Protein AF-A0A7S2QY43-F1 (afdb_monomer)

Organism: NCBI:txid1486918

Secondary structure (DSSP, 8-state):
---GGGS--GGGSS-HHHHHHHHHHHHHHT-TTHHHHHHHHHHHHHHHHGGG-TTHHHHTTS-SS-TT-GGGS-HHHHGGGTTSHHHHHHHHHHHHHHHHIIIIIHHHHHHTT----S--

Nearest PDB structures (foldseek):
  5kes-assembly1_A  TM=1.651E-01  e=9.524E+00  Saccharomyces cerevisiae S288C

Structure (mmCIF, N/CA/C/O backbone):
data_AF-A0A7S2QY43-F1
#
_entry.id   AF-A0A7S2QY43-F1
#
loop_
_atom_site.group_PDB
_atom_site.id
_atom_site.type_symbol
_atom_site.label_atom_id
_atom_site.label_alt_id
_atom_site.label_comp_id
_atom_site.label_asym_id
_atom_site.label_entity_id
_atom_site.label_seq_id
_atom_site.pdbx_PDB_ins_code
_atom_site.Cartn_x
_atom_site.Cartn_y
_atom_site.Cartn_z
_atom_site.occupancy
_atom_site.B_iso_or_equiv
_atom_site.auth_seq_id
_atom_site.auth_comp_id
_atom_site.auth_asym_id
_atom_site.auth_atom_id
_atom_site.pdbx_PDB_model_num
ATOM 1 N N . ARG A 1 1 ? 21.187 -11.373 9.012 1.00 87.06 1 ARG A N 1
ATOM 2 C CA . ARG A 1 1 ? 21.181 -9.912 8.740 1.00 87.06 1 ARG A CA 1
ATOM 3 C C . ARG A 1 1 ? 20.516 -9.696 7.389 1.00 87.06 1 ARG A C 1
ATOM 5 O O . ARG A 1 1 ? 20.879 -10.415 6.469 1.00 87.06 1 ARG A O 1
ATOM 12 N N . ILE A 1 2 ? 19.558 -8.774 7.280 1.00 90.25 2 ILE A N 1
ATOM 13 C CA . ILE A 1 2 ? 18.859 -8.470 6.019 1.00 90.25 2 ILE A CA 1
ATOM 14 C C . ILE A 1 2 ? 19.617 -7.337 5.297 1.00 90.25 2 ILE A C 1
ATOM 16 O O . ILE A 1 2 ? 19.885 -6.316 5.935 1.00 90.25 2 ILE A O 1
ATOM 20 N N . PRO A 1 3 ? 20.029 -7.499 4.024 1.00 91.81 3 PRO A N 1
ATOM 21 C CA . PRO A 1 3 ? 20.608 -6.413 3.230 1.00 91.81 3 PRO A CA 1
ATOM 22 C C . PRO A 1 3 ? 19.568 -5.335 2.905 1.00 91.81 3 PRO A C 1
ATOM 24 O O . PRO A 1 3 ? 18.434 -5.667 2.580 1.00 91.81 3 PRO A O 1
ATOM 27 N N . VAL A 1 4 ? 19.960 -4.056 2.902 1.00 90.38 4 VAL A N 1
ATOM 28 C CA . VAL A 1 4 ? 19.050 -2.938 2.564 1.00 90.38 4 VAL A CA 1
ATOM 29 C C . VAL A 1 4 ? 18.481 -3.073 1.147 1.00 90.38 4 VAL A C 1
ATOM 31 O O . VAL A 1 4 ? 17.325 -2.748 0.913 1.00 90.38 4 VAL A O 1
ATOM 34 N N . SER A 1 5 ? 19.256 -3.635 0.215 1.00 89.06 5 SER A N 1
ATOM 35 C CA . SER A 1 5 ? 18.809 -3.927 -1.155 1.00 89.06 5 SER A CA 1
ATOM 36 C C . SER A 1 5 ? 17.688 -4.970 -1.245 1.00 89.06 5 SER A C 1
ATOM 38 O O . SER A 1 5 ? 17.083 -5.116 -2.305 1.00 89.06 5 SER A O 1
ATOM 40 N N . MET A 1 6 ? 17.427 -5.698 -0.156 1.00 90.62 6 MET A N 1
ATOM 41 C CA . MET A 1 6 ? 16.348 -6.679 -0.037 1.00 90.62 6 MET A CA 1
ATOM 42 C C . MET A 1 6 ? 15.133 -6.124 0.718 1.00 90.62 6 MET A C 1
ATOM 44 O O . MET A 1 6 ? 14.159 -6.849 0.896 1.00 90.62 6 MET A O 1
ATOM 48 N N . CYS A 1 7 ? 15.165 -4.868 1.175 1.00 94.75 7 CYS A N 1
ATOM 49 C CA . CYS A 1 7 ? 13.984 -4.212 1.730 1.00 94.75 7 CYS A CA 1
ATOM 50 C C . CYS A 1 7 ? 13.013 -3.857 0.599 1.00 94.75 7 CYS A C 1
ATOM 52 O O . CYS A 1 7 ? 13.450 -3.509 -0.496 1.00 94.75 7 CYS A O 1
ATOM 54 N N . LEU A 1 8 ? 11.710 -3.948 0.861 1.00 95.50 8 LEU A N 1
ATOM 55 C CA . LEU A 1 8 ? 10.683 -3.438 -0.041 1.00 95.50 8 LEU A CA 1
ATOM 56 C C . LEU A 1 8 ? 10.512 -1.937 0.202 1.00 95.50 8 LEU A C 1
ATOM 58 O O . LEU A 1 8 ? 10.163 -1.512 1.300 1.00 95.50 8 LEU A O 1
ATOM 62 N N . THR A 1 9 ? 10.782 -1.147 -0.827 1.00 95.88 9 THR A N 1
ATOM 63 C CA . THR A 1 9 ? 10.636 0.311 -0.866 1.00 95.88 9 THR A CA 1
ATOM 64 C C . THR A 1 9 ? 10.137 0.710 -2.250 1.00 95.88 9 THR A C 1
ATOM 66 O O . THR A 1 9 ? 10.260 -0.069 -3.197 1.00 95.88 9 THR A O 1
ATOM 69 N N . LEU A 1 10 ? 9.654 1.943 -2.413 1.00 95.75 10 LEU A N 1
ATOM 70 C CA . LEU A 1 10 ? 9.269 2.453 -3.733 1.00 95.75 10 LEU A CA 1
ATOM 71 C C . LEU A 1 10 ? 10.423 2.362 -4.747 1.00 95.7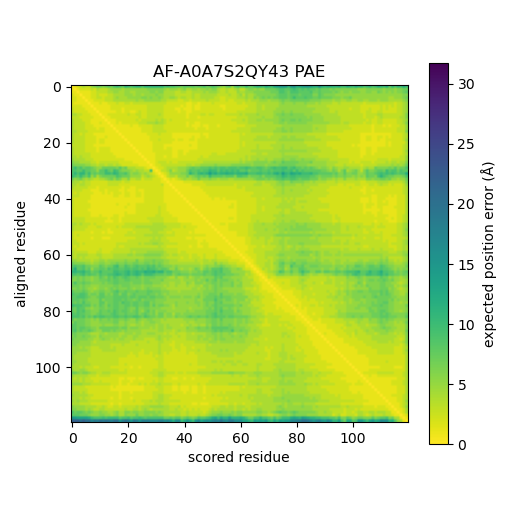5 10 LEU A C 1
ATOM 73 O O . LEU A 1 10 ? 10.246 1.856 -5.850 1.00 95.75 10 LEU A O 1
ATOM 77 N N . SER A 1 11 ? 11.638 2.726 -4.327 1.00 94.38 11 SER A N 1
ATOM 78 C CA . SER A 1 11 ? 12.854 2.667 -5.153 1.00 94.38 11 SER A CA 1
ATOM 79 C C . SER A 1 11 ? 13.325 1.257 -5.523 1.00 94.38 11 SER A C 1
ATOM 81 O O . SER A 1 11 ? 14.193 1.107 -6.381 1.00 94.38 11 SER A O 1
ATOM 83 N N . THR A 1 12 ? 12.810 0.220 -4.864 1.00 94.88 12 THR A N 1
ATOM 84 C CA . THR A 1 12 ? 13.214 -1.170 -5.105 1.00 94.88 12 THR A CA 1
ATOM 85 C C . THR A 1 12 ? 12.103 -2.016 -5.716 1.00 94.88 12 THR A C 1
ATOM 87 O O . THR A 1 12 ? 12.350 -3.200 -5.969 1.00 94.88 12 THR A O 1
ATOM 90 N N . CYS A 1 13 ? 10.929 -1.432 -5.976 1.00 95.94 13 CYS A N 1
ATOM 91 C CA . CYS A 1 13 ? 9.795 -2.140 -6.553 1.00 95.94 13 CYS A CA 1
ATOM 92 C C . CYS A 1 13 ? 9.998 -2.475 -8.047 1.00 95.94 13 CYS A C 1
ATOM 94 O O . CYS A 1 13 ? 10.858 -1.908 -8.724 1.00 95.94 13 CYS A O 1
ATOM 96 N N . GLY A 1 14 ? 9.223 -3.427 -8.563 1.00 96.38 14 GLY A N 1
ATOM 97 C CA . GLY A 1 14 ? 9.372 -3.990 -9.905 1.00 96.38 14 GLY A CA 1
ATOM 98 C C . GLY A 1 14 ? 8.856 -3.126 -11.059 1.00 96.38 14 GLY A C 1
ATOM 99 O O . GLY A 1 14 ? 9.038 -3.526 -12.206 1.00 96.38 14 GLY A O 1
ATOM 100 N N . MET A 1 15 ? 8.250 -1.964 -10.785 1.00 97.62 15 MET A N 1
ATOM 101 C CA . MET A 1 15 ? 7.782 -1.003 -11.798 1.00 97.62 15 MET A CA 1
ATOM 102 C C . MET A 1 15 ? 8.399 0.385 -11.541 1.00 97.62 15 MET A C 1
ATOM 104 O O . MET A 1 15 ? 7.798 1.207 -10.846 1.00 97.62 15 MET A O 1
ATOM 108 N N . PRO A 1 16 ? 9.628 0.646 -12.035 1.00 96.38 16 PRO A N 1
ATOM 109 C CA . PRO A 1 16 ? 10.342 1.900 -11.779 1.00 96.38 16 PRO A CA 1
ATOM 110 C C . PRO A 1 16 ? 9.635 3.149 -12.322 1.00 96.38 16 PRO A C 1
ATOM 112 O O . PRO A 1 16 ? 9.745 4.216 -11.730 1.00 96.38 16 PRO A O 1
ATOM 115 N N . ASP A 1 17 ? 8.899 3.008 -13.422 1.00 97.62 17 ASP A N 1
ATOM 116 C CA . ASP A 1 17 ? 8.054 4.040 -14.029 1.00 97.62 17 ASP A CA 1
ATOM 117 C C . ASP A 1 17 ? 6.899 4.453 -13.104 1.00 97.62 17 ASP A C 1
ATOM 119 O O . ASP A 1 17 ? 6.700 5.639 -12.837 1.00 97.62 17 ASP A O 1
ATOM 123 N N . VAL A 1 18 ? 6.202 3.471 -12.524 1.00 97.62 18 VAL A N 1
ATOM 124 C CA . VAL A 1 18 ? 5.180 3.714 -11.494 1.00 97.62 18 VAL A CA 1
ATOM 125 C C . VAL A 1 18 ? 5.809 4.349 -10.256 1.00 97.62 18 VAL A C 1
ATOM 127 O O . VAL A 1 18 ? 5.260 5.302 -9.706 1.00 97.62 18 VAL A O 1
ATOM 130 N N . ALA A 1 19 ? 6.973 3.856 -9.825 1.00 97.25 19 ALA A N 1
ATOM 131 C CA . ALA A 1 19 ? 7.690 4.388 -8.670 1.00 97.25 19 ALA A CA 1
ATOM 132 C C . ALA A 1 19 ? 8.057 5.869 -8.837 1.00 97.25 19 ALA A C 1
ATOM 134 O O . ALA A 1 19 ? 7.831 6.667 -7.927 1.00 97.25 19 ALA A O 1
ATOM 135 N N . GLU A 1 20 ? 8.583 6.249 -10.000 1.00 97.38 20 GLU A N 1
ATOM 136 C CA 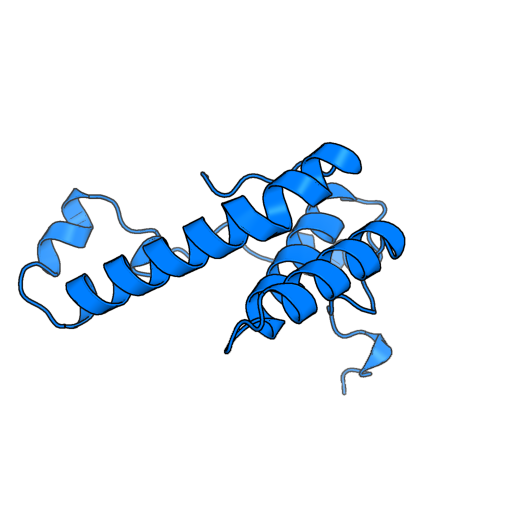. GLU A 1 20 ? 8.931 7.634 -10.313 1.00 97.38 20 GLU A CA 1
ATOM 137 C C . GLU A 1 20 ? 7.688 8.536 -10.343 1.00 97.38 20 GLU A C 1
ATOM 139 O O . GLU A 1 20 ? 7.694 9.613 -9.742 1.00 97.38 20 GLU A O 1
ATOM 144 N N . ALA A 1 21 ? 6.596 8.076 -10.962 1.00 97.25 21 ALA A N 1
ATOM 145 C CA . ALA A 1 21 ? 5.344 8.826 -11.037 1.00 97.25 21 ALA A CA 1
ATOM 146 C C . ALA A 1 21 ? 4.701 9.053 -9.656 1.00 97.25 21 ALA A C 1
ATOM 148 O O . ALA A 1 21 ? 4.271 10.170 -9.354 1.00 97.25 21 ALA A O 1
ATOM 149 N N . ILE A 1 22 ? 4.675 8.025 -8.796 1.00 97.00 22 ILE A N 1
ATOM 150 C CA . ILE A 1 22 ? 4.205 8.151 -7.408 1.00 97.00 22 ILE A CA 1
ATOM 151 C C . ILE A 1 22 ? 5.086 9.138 -6.639 1.00 97.00 22 ILE A C 1
ATOM 153 O O . ILE A 1 22 ? 4.561 10.064 -6.022 1.00 97.00 22 ILE A O 1
ATOM 157 N N . HIS A 1 23 ? 6.413 8.987 -6.706 1.00 96.31 23 HIS A N 1
ATOM 158 C CA . HIS A 1 23 ? 7.340 9.869 -5.996 1.00 96.31 23 HIS A CA 1
ATOM 159 C C . HIS A 1 23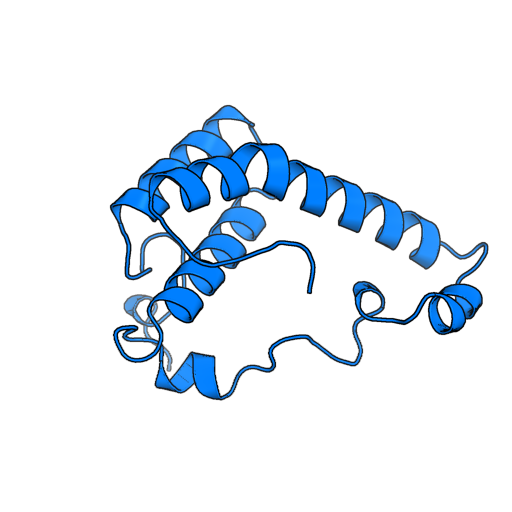 ? 7.149 11.338 -6.402 1.00 96.31 23 HIS A C 1
ATOM 161 O O . HIS A 1 23 ? 7.048 12.216 -5.543 1.00 96.31 23 HIS A O 1
ATOM 167 N N . ALA A 1 24 ? 7.022 11.611 -7.704 1.00 95.69 24 ALA A N 1
ATOM 168 C CA . ALA A 1 24 ? 6.787 12.959 -8.216 1.00 95.69 24 ALA A CA 1
ATOM 169 C C . ALA A 1 24 ? 5.503 13.584 -7.640 1.00 95.69 24 ALA A C 1
ATOM 171 O O . ALA A 1 24 ? 5.530 14.719 -7.160 1.00 95.69 24 ALA A O 1
ATOM 172 N N . LYS A 1 25 ? 4.400 12.827 -7.617 1.00 95.06 25 LYS A N 1
ATOM 173 C CA . LYS A 1 25 ? 3.114 13.269 -7.054 1.00 95.06 25 LYS A CA 1
ATOM 174 C C . LYS A 1 25 ? 3.182 13.480 -5.536 1.00 95.06 25 LYS A C 1
ATOM 176 O O . LYS A 1 25 ? 2.642 14.464 -5.034 1.00 95.06 25 LYS A O 1
ATOM 181 N N . VAL A 1 26 ? 3.871 12.608 -4.797 1.00 93.88 26 VAL A N 1
ATOM 182 C CA . VAL A 1 26 ? 4.075 12.760 -3.343 1.00 93.88 26 VAL A CA 1
ATOM 183 C C . VAL A 1 26 ? 4.845 14.045 -3.026 1.00 93.88 26 VAL A C 1
ATOM 185 O O . VAL A 1 26 ? 4.447 14.803 -2.135 1.00 93.88 26 VAL A O 1
ATOM 188 N N . VAL A 1 27 ? 5.915 14.326 -3.777 1.00 92.88 27 VAL A N 1
ATOM 189 C CA . VAL A 1 27 ? 6.711 15.556 -3.636 1.00 92.88 27 VAL A CA 1
ATOM 190 C C . VAL A 1 27 ? 5.880 16.798 -3.973 1.00 92.88 27 VAL A C 1
ATOM 192 O O . VAL A 1 27 ? 5.937 17.787 -3.238 1.00 92.88 27 VAL A O 1
ATOM 195 N N . GLU A 1 28 ? 5.077 16.750 -5.039 1.00 93.50 28 GLU A N 1
ATOM 196 C CA . GLU A 1 28 ? 4.181 17.841 -5.447 1.00 93.50 28 GLU A CA 1
ATOM 197 C C . GLU A 1 28 ? 3.150 18.181 -4.357 1.00 93.50 28 GLU A C 1
ATOM 199 O O . GLU A 1 28 ? 2.957 19.353 -4.024 1.00 93.50 28 GLU A O 1
ATOM 204 N N . GLN A 1 29 ? 2.536 17.159 -3.754 1.00 89.75 29 GLN A N 1
ATOM 205 C CA . GLN A 1 29 ? 1.492 17.307 -2.734 1.00 89.75 29 GLN A CA 1
ATOM 206 C C . GLN A 1 29 ? 2.031 17.658 -1.336 1.00 89.75 29 GLN A C 1
ATOM 208 O O . GLN A 1 29 ? 1.248 18.006 -0.451 1.00 89.75 29 GLN A O 1
ATOM 213 N N . LYS A 1 30 ? 3.357 17.610 -1.122 1.00 87.81 30 LYS A N 1
ATOM 214 C CA . LYS A 1 30 ? 4.032 17.950 0.149 1.00 87.81 30 LYS A CA 1
ATOM 215 C C . LYS A 1 30 ? 3.452 17.217 1.366 1.00 87.81 30 LYS A C 1
ATOM 217 O O . LYS A 1 30 ? 3.275 17.805 2.435 1.00 87.81 30 LYS A O 1
ATOM 222 N N . LEU A 1 31 ? 3.151 15.931 1.204 1.00 81.38 31 LEU A N 1
ATOM 223 C CA . LEU A 1 31 ? 2.583 15.117 2.275 1.00 81.38 31 LEU A CA 1
ATOM 224 C C . LEU A 1 31 ? 3.578 14.939 3.429 1.00 81.38 31 LEU A C 1
ATOM 226 O O . LEU A 1 31 ? 4.713 14.513 3.221 1.00 81.38 31 LEU A O 1
ATOM 230 N N . LEU A 1 32 ? 3.131 15.199 4.663 1.00 75.50 32 LEU A N 1
ATOM 231 C CA . LEU A 1 32 ? 3.943 15.012 5.875 1.00 75.50 32 LEU A CA 1
ATOM 232 C C . LEU A 1 32 ? 4.368 13.547 6.073 1.00 75.50 32 LEU A C 1
ATOM 234 O O . LEU A 1 32 ? 5.461 13.285 6.569 1.00 75.50 32 LEU A O 1
ATOM 238 N N . ALA A 1 33 ? 3.520 12.602 5.658 1.00 82.12 33 ALA A N 1
ATOM 239 C CA . ALA A 1 33 ? 3.746 11.163 5.762 1.00 82.12 33 ALA A CA 1
ATOM 240 C C . ALA A 1 33 ? 3.861 10.479 4.387 1.00 82.12 33 ALA A C 1
ATOM 242 O O . ALA A 1 33 ? 3.565 9.294 4.260 1.00 82.12 33 ALA A O 1
ATOM 243 N N . GLY A 1 34 ? 4.335 11.201 3.362 1.00 86.62 34 GLY A N 1
ATOM 244 C CA . GLY A 1 34 ? 4.404 10.695 1.985 1.00 86.62 34 GLY A CA 1
ATOM 245 C C . GLY A 1 34 ? 5.115 9.345 1.835 1.00 86.62 34 GLY A C 1
ATOM 246 O O . GLY A 1 34 ? 4.710 8.526 1.020 1.00 86.62 34 GLY A O 1
ATOM 247 N N . TRP A 1 35 ? 6.103 9.059 2.687 1.00 90.38 35 TRP A N 1
ATOM 248 C CA . TRP A 1 35 ? 6.821 7.781 2.710 1.00 90.38 35 TRP A CA 1
ATOM 249 C C . TRP A 1 35 ? 5.917 6.556 2.965 1.00 90.38 35 TRP A C 1
ATOM 251 O O . TRP A 1 35 ? 6.238 5.465 2.496 1.00 90.38 35 TRP A O 1
ATOM 261 N N . LEU A 1 36 ? 4.793 6.707 3.684 1.00 92.06 36 LEU A N 1
ATOM 262 C CA . LEU A 1 36 ? 3.812 5.630 3.870 1.00 92.06 36 LEU A CA 1
ATOM 263 C C . LEU A 1 36 ? 3.041 5.362 2.579 1.00 92.06 36 LEU A C 1
ATOM 265 O O . LEU A 1 36 ? 2.903 4.203 2.192 1.00 92.06 36 LEU A O 1
ATOM 269 N N . CYS A 1 37 ? 2.608 6.416 1.884 1.00 93.38 37 CYS A N 1
ATOM 270 C CA . CYS A 1 37 ? 1.978 6.313 0.568 1.00 93.38 37 CYS A CA 1
ATOM 271 C C . CYS A 1 37 ? 2.923 5.642 -0.447 1.00 93.38 37 CYS A C 1
ATOM 273 O O . CYS A 1 37 ? 2.527 4.724 -1.169 1.00 93.38 37 CYS A O 1
ATOM 275 N N . GLU A 1 38 ? 4.205 6.012 -0.435 1.00 95.62 38 GLU A N 1
ATOM 276 C CA . GLU A 1 38 ? 5.245 5.381 -1.254 1.00 95.62 38 GLU A CA 1
ATOM 277 C C . GLU A 1 38 ? 5.430 3.889 -0.925 1.00 95.62 38 GLU A C 1
ATOM 279 O O . GLU A 1 38 ? 5.481 3.047 -1.825 1.00 95.62 38 GLU A O 1
ATOM 284 N N . ALA A 1 39 ? 5.508 3.534 0.361 1.00 95.44 39 ALA A N 1
ATOM 285 C CA . ALA A 1 39 ? 5.665 2.148 0.797 1.00 95.44 39 ALA A CA 1
ATOM 286 C C . ALA A 1 39 ? 4.432 1.287 0.468 1.00 95.44 39 ALA A C 1
ATOM 288 O O . ALA A 1 39 ? 4.577 0.167 -0.028 1.00 95.44 39 ALA A O 1
ATOM 289 N N . ALA A 1 40 ? 3.225 1.815 0.691 1.00 94.31 40 ALA A N 1
ATOM 290 C CA . ALA A 1 40 ? 1.972 1.154 0.335 1.00 94.31 40 ALA A CA 1
ATOM 291 C C . ALA A 1 40 ? 1.868 0.936 -1.183 1.00 94.31 40 ALA A C 1
ATOM 293 O O . ALA A 1 40 ? 1.530 -0.161 -1.633 1.00 94.31 40 ALA A O 1
ATOM 294 N N . SER A 1 41 ? 2.256 1.940 -1.976 1.00 96.50 41 SER A N 1
ATOM 295 C CA . SER A 1 41 ? 2.282 1.845 -3.439 1.00 96.50 41 SER A CA 1
ATOM 296 C C . SER A 1 41 ? 3.241 0.755 -3.922 1.00 96.50 41 SER A C 1
ATOM 298 O O . SER A 1 41 ? 2.876 -0.053 -4.777 1.00 96.50 41 SER A O 1
ATOM 300 N N . ALA A 1 42 ? 4.438 0.671 -3.330 1.00 97.31 42 ALA A N 1
ATOM 301 C CA . ALA A 1 42 ? 5.403 -0.384 -3.632 1.00 97.31 42 ALA A CA 1
ATOM 302 C C . ALA A 1 42 ? 4.827 -1.785 -3.363 1.00 97.31 42 ALA A C 1
ATOM 304 O O . ALA A 1 42 ? 4.996 -2.692 -4.177 1.00 97.31 42 ALA A O 1
ATOM 305 N N . LEU A 1 43 ? 4.107 -1.964 -2.250 1.00 96.00 43 LEU A N 1
ATOM 306 C CA . LEU A 1 43 ? 3.459 -3.235 -1.927 1.00 96.00 43 LEU A CA 1
ATOM 307 C C . LEU A 1 43 ? 2.339 -3.590 -2.918 1.00 96.00 43 LEU A C 1
ATOM 309 O O . LEU A 1 43 ? 2.280 -4.738 -3.360 1.00 96.00 43 LEU A O 1
ATOM 313 N N . CYS A 1 44 ? 1.491 -2.630 -3.304 1.00 95.88 44 CYS A N 1
ATOM 314 C CA . CYS A 1 44 ? 0.468 -2.831 -4.339 1.00 95.88 44 CYS A CA 1
ATOM 315 C C . CYS A 1 44 ? 1.090 -3.269 -5.674 1.00 95.88 44 CYS A C 1
ATOM 317 O O . CYS A 1 44 ? 0.620 -4.233 -6.276 1.00 95.88 44 CYS A O 1
ATOM 319 N N . VAL A 1 45 ? 2.160 -2.599 -6.122 1.00 97.56 45 VAL A N 1
ATOM 320 C CA . VAL A 1 45 ? 2.881 -2.948 -7.360 1.00 97.56 45 VAL A CA 1
ATOM 321 C C . VAL A 1 45 ? 3.372 -4.391 -7.307 1.00 97.56 45 VAL A C 1
ATOM 323 O O . VAL A 1 45 ? 3.138 -5.173 -8.225 1.00 97.56 45 VAL A O 1
ATOM 326 N N . GLU A 1 46 ? 4.018 -4.785 -6.215 1.00 97.31 46 GLU A N 1
ATOM 327 C CA . GLU A 1 46 ? 4.571 -6.132 -6.112 1.00 97.31 46 GLU A CA 1
ATOM 328 C C . GLU A 1 46 ? 3.488 -7.214 -5.973 1.00 97.31 46 GLU A C 1
ATOM 330 O O . GLU A 1 46 ? 3.644 -8.312 -6.515 1.00 97.31 46 GLU A O 1
ATOM 335 N N . ARG A 1 47 ? 2.359 -6.907 -5.315 1.00 95.50 47 ARG A N 1
ATOM 336 C CA . ARG A 1 47 ? 1.167 -7.774 -5.312 1.00 95.50 47 ARG A CA 1
ATOM 337 C C . ARG A 1 47 ? 0.597 -7.935 -6.722 1.00 95.50 47 ARG A C 1
ATOM 339 O O . ARG A 1 47 ? 0.313 -9.061 -7.126 1.00 95.50 47 ARG A O 1
ATOM 346 N N . HIS A 1 48 ? 0.500 -6.846 -7.484 1.00 95.81 48 HIS A N 1
ATOM 347 C CA . HIS A 1 48 ? 0.044 -6.853 -8.875 1.00 95.81 48 HIS A CA 1
ATOM 348 C C . HIS A 1 48 ? 0.941 -7.713 -9.782 1.00 95.81 48 HIS A C 1
ATOM 350 O O . HIS A 1 48 ? 0.434 -8.510 -10.571 1.00 95.81 48 HIS A O 1
ATOM 356 N N . LEU A 1 49 ? 2.267 -7.618 -9.632 1.00 96.94 49 LEU A N 1
ATOM 357 C CA . LEU A 1 49 ? 3.229 -8.431 -10.389 1.00 96.94 49 LEU A CA 1
ATOM 358 C C . LEU A 1 49 ? 3.137 -9.933 -10.064 1.00 96.94 49 LEU A C 1
ATOM 360 O O . LEU A 1 49 ? 3.54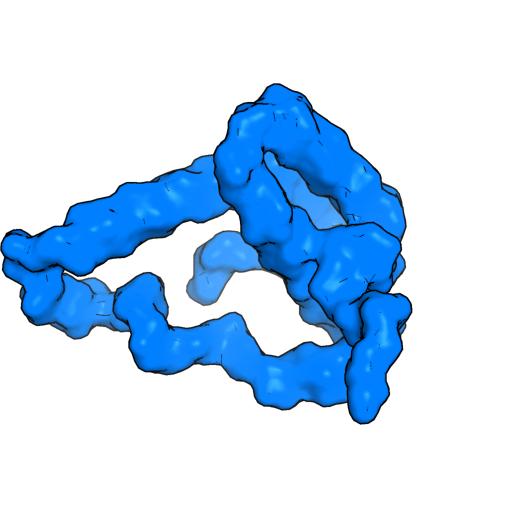7 -10.780 -10.868 1.00 96.94 49 LEU A O 1
ATOM 364 N N . GLY A 1 50 ? 2.633 -10.288 -8.880 1.00 95.56 50 GLY A N 1
ATOM 365 C CA . GLY A 1 50 ? 2.458 -11.668 -8.449 1.00 95.56 50 GLY A CA 1
ATOM 366 C C . GLY A 1 50 ? 3.762 -12.462 -8.545 1.00 95.56 50 GLY A C 1
ATOM 367 O O . GLY A 1 50 ? 4.775 -12.108 -7.950 1.00 95.56 50 GLY A O 1
ATOM 368 N N . ARG A 1 51 ? 3.765 -13.551 -9.320 1.00 97.00 51 ARG A N 1
ATOM 369 C CA . ARG A 1 51 ? 4.942 -14.428 -9.480 1.00 97.00 51 ARG A CA 1
ATOM 370 C C . ARG A 1 51 ? 6.147 -13.763 -10.149 1.00 97.00 51 ARG A C 1
ATOM 372 O O . ARG A 1 51 ? 7.246 -14.294 -10.016 1.00 97.00 51 ARG A O 1
ATOM 379 N N . ALA A 1 52 ? 5.953 -12.657 -10.866 1.00 97.12 52 ALA A N 1
ATOM 380 C CA . ALA A 1 52 ? 7.051 -11.902 -11.467 1.00 97.12 52 ALA A CA 1
ATOM 381 C C . ALA A 1 52 ? 7.805 -11.041 -10.437 1.00 97.12 52 ALA A C 1
ATOM 383 O O . ALA A 1 52 ? 8.941 -10.641 -10.684 1.00 97.12 52 ALA A O 1
ATOM 384 N N . SER A 1 53 ? 7.202 -10.790 -9.270 1.00 97.00 53 SER A N 1
ATOM 385 C CA . SER A 1 53 ? 7.831 -10.059 -8.174 1.00 97.00 53 SER A CA 1
ATOM 386 C C . SER A 1 53 ? 9.037 -10.816 -7.612 1.00 97.00 53 SER A C 1
ATOM 388 O O . SER A 1 53 ? 8.934 -11.980 -7.212 1.00 97.00 53 SER A O 1
ATOM 390 N N . LYS A 1 54 ? 10.169 -10.123 -7.440 1.00 95.50 54 LYS A N 1
ATOM 391 C CA . LYS A 1 54 ? 11.310 -10.659 -6.669 1.00 95.50 54 LYS A CA 1
ATOM 392 C C . LYS A 1 54 ? 10.974 -10.859 -5.183 1.00 95.50 54 LYS A C 1
ATOM 394 O O . LYS A 1 54 ? 11.635 -11.643 -4.505 1.00 95.50 54 LYS A O 1
ATOM 399 N N . TYR A 1 55 ? 9.935 -10.184 -4.687 1.00 96.56 55 TYR A N 1
ATOM 400 C CA . TYR A 1 55 ? 9.415 -10.308 -3.327 1.00 96.56 55 TYR A CA 1
ATOM 401 C C . TYR A 1 55 ? 8.280 -11.335 -3.215 1.00 96.56 55 TYR A C 1
ATOM 403 O O . TYR A 1 55 ? 7.729 -11.494 -2.128 1.00 96.56 55 TYR A O 1
ATOM 411 N N . PHE A 1 56 ? 7.940 -12.076 -4.278 1.00 96.50 56 PHE A N 1
ATOM 412 C CA . PHE A 1 56 ? 6.797 -12.998 -4.296 1.00 96.50 56 PHE A CA 1
ATOM 413 C C . PHE A 1 56 ? 6.754 -13.954 -3.093 1.00 96.50 56 PHE A C 1
ATOM 415 O O . PHE A 1 56 ? 5.703 -14.152 -2.486 1.00 96.50 56 PHE A O 1
ATOM 422 N N . ALA A 1 57 ? 7.899 -14.533 -2.714 1.00 95.44 57 ALA A N 1
ATOM 423 C CA . ALA A 1 57 ? 7.973 -15.453 -1.579 1.00 95.44 57 ALA A CA 1
ATOM 424 C C . ALA A 1 57 ? 7.633 -14.780 -0.238 1.00 95.44 57 ALA A C 1
ATOM 426 O O . ALA A 1 57 ? 7.032 -15.422 0.620 1.00 95.44 57 ALA A O 1
ATOM 427 N N . TYR A 1 58 ? 8.005 -13.508 -0.080 1.00 94.62 58 TYR A N 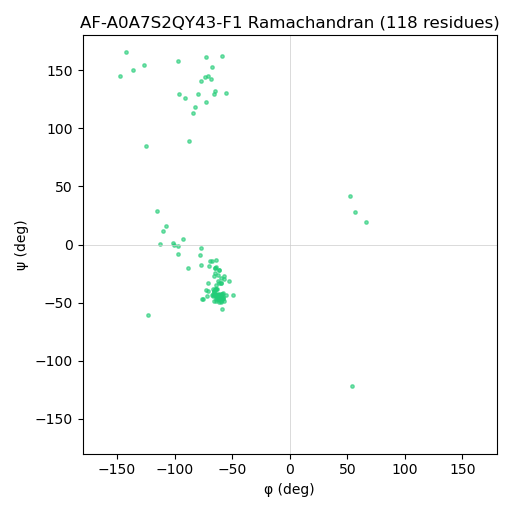1
ATOM 428 C CA . TYR A 1 58 ? 7.682 -12.695 1.089 1.00 94.62 58 TYR A CA 1
ATOM 429 C C . TYR A 1 58 ? 6.214 -12.256 1.068 1.00 94.62 58 TYR A C 1
ATOM 431 O O . TYR A 1 58 ? 5.501 -12.454 2.041 1.00 94.62 58 TYR A O 1
ATOM 439 N N . ILE A 1 59 ? 5.724 -11.751 -0.064 1.00 94.94 59 ILE A N 1
ATOM 440 C CA . ILE A 1 59 ? 4.347 -11.253 -0.188 1.00 94.94 59 ILE A CA 1
ATOM 441 C C . ILE A 1 59 ? 3.320 -12.364 0.014 1.00 94.94 59 ILE A C 1
ATOM 443 O O . ILE A 1 59 ? 2.315 -12.143 0.674 1.00 94.94 59 ILE A O 1
ATOM 447 N N . ARG A 1 60 ? 3.590 -13.578 -0.480 1.00 93.38 60 ARG A N 1
ATOM 448 C CA . ARG A 1 60 ? 2.681 -14.728 -0.336 1.00 93.38 60 ARG A CA 1
ATOM 449 C C . ARG A 1 60 ? 2.420 -15.129 1.122 1.00 93.38 60 ARG A C 1
ATOM 451 O O . ARG A 1 60 ? 1.451 -15.835 1.376 1.00 93.38 60 ARG A O 1
ATOM 458 N N . VAL A 1 61 ? 3.301 -14.769 2.057 1.00 94.31 61 VAL A N 1
ATOM 459 C CA . VAL A 1 61 ? 3.104 -15.072 3.486 1.00 94.31 61 VAL A CA 1
ATOM 460 C C . VAL A 1 61 ? 2.510 -13.902 4.265 1.00 94.31 61 VAL A C 1
ATOM 462 O O . VAL A 1 61 ? 2.179 -14.079 5.434 1.00 94.31 61 VAL A O 1
ATOM 465 N N . LEU A 1 62 ? 2.387 -12.724 3.646 1.00 91.50 62 LEU A N 1
ATOM 466 C CA . LEU A 1 62 ? 1.704 -11.594 4.259 1.00 91.50 62 LEU A CA 1
ATOM 467 C C . LEU A 1 62 ? 0.191 -11.800 4.165 1.00 91.50 62 LEU A C 1
ATOM 469 O O . LEU A 1 62 ? -0.289 -12.253 3.123 1.00 91.50 62 LEU A O 1
ATOM 473 N N . PRO A 1 63 ? -0.566 -11.450 5.213 1.00 88.56 63 PRO A N 1
ATOM 474 C CA . PRO A 1 63 ? -2.012 -11.430 5.115 1.00 88.56 63 PRO A CA 1
ATOM 475 C C . PRO A 1 63 ? -2.460 -10.309 4.167 1.00 88.56 63 PRO A C 1
ATOM 477 O O . PRO A 1 63 ? -1.773 -9.294 4.001 1.00 88.56 63 PRO A O 1
ATOM 480 N N . ASP A 1 64 ? -3.620 -10.478 3.537 1.00 82.50 64 ASP A N 1
ATOM 481 C CA . ASP A 1 64 ? -4.190 -9.437 2.677 1.00 82.50 64 ASP A CA 1
ATOM 482 C C . ASP A 1 64 ? -4.587 -8.201 3.494 1.00 82.50 64 ASP A C 1
ATOM 484 O O . ASP A 1 64 ? -4.301 -7.077 3.074 1.00 82.50 64 ASP A O 1
ATOM 488 N N . CYS A 1 65 ? -5.127 -8.433 4.695 1.00 81.56 65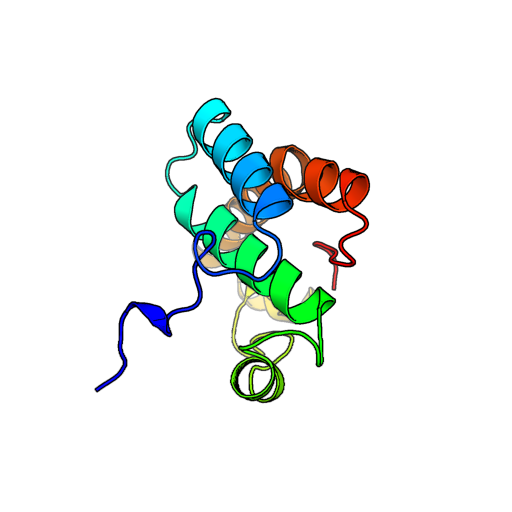 CYS A N 1
ATOM 489 C CA . CYS A 1 65 ? -5.465 -7.443 5.710 1.00 81.56 65 CYS A CA 1
ATOM 490 C C . CYS A 1 65 ? -5.025 -7.913 7.108 1.00 81.56 65 CYS A C 1
ATOM 492 O O . CYS A 1 65 ? -4.991 -9.109 7.398 1.00 81.56 65 CYS A O 1
ATOM 494 N N . GLU A 1 66 ? -4.698 -6.974 7.994 1.00 83.88 66 GLU A N 1
ATOM 495 C CA . GLU A 1 66 ? -4.350 -7.292 9.380 1.00 83.88 66 GLU A CA 1
ATOM 496 C C . GLU A 1 66 ? -5.631 -7.426 10.228 1.00 83.88 66 GLU A C 1
ATOM 498 O O . GLU A 1 66 ? -6.321 -6.426 10.446 1.00 83.88 66 GLU A O 1
ATOM 503 N N . PRO A 1 67 ? -5.972 -8.626 10.739 1.00 72.56 67 PRO A N 1
ATOM 504 C CA . PRO A 1 67 ? -7.296 -8.907 11.310 1.00 72.56 67 PRO A CA 1
ATOM 505 C C . PRO A 1 67 ? -7.570 -8.191 12.638 1.00 72.56 67 PRO A C 1
ATOM 507 O O . PRO A 1 67 ? -8.716 -8.069 13.053 1.00 72.56 67 PRO A O 1
ATOM 510 N N . ASN A 1 68 ? -6.526 -7.721 13.320 1.00 82.00 68 ASN A N 1
ATOM 511 C CA . ASN A 1 68 ? -6.634 -7.084 14.633 1.00 82.00 68 ASN A CA 1
ATOM 512 C C . ASN A 1 68 ? -6.418 -5.566 14.575 1.00 82.00 68 ASN A C 1
ATOM 514 O O . ASN A 1 68 ? -6.154 -4.943 15.603 1.00 82.00 68 ASN A O 1
ATOM 518 N N . VAL A 1 69 ? -6.498 -4.969 13.383 1.00 86.81 69 VAL A N 1
ATOM 519 C CA . VAL A 1 69 ? -6.434 -3.515 13.218 1.00 86.81 69 VAL A CA 1
ATOM 520 C C . VAL A 1 69 ? -7.852 -2.973 13.143 1.00 86.81 69 VAL A C 1
ATOM 522 O O . VAL A 1 69 ? -8.669 -3.441 12.359 1.00 86.81 69 VAL A O 1
ATOM 525 N N . VAL A 1 70 ? -8.130 -1.953 13.952 1.00 87.88 70 VAL A N 1
ATOM 526 C CA . VAL A 1 70 ? -9.466 -1.358 14.098 1.00 87.88 70 VAL A CA 1
ATOM 527 C C . VAL A 1 70 ? -10.037 -0.846 12.768 1.00 87.88 70 VAL A C 1
ATOM 529 O O . VAL A 1 70 ? -11.246 -0.874 12.561 1.00 87.88 70 VAL A O 1
ATOM 532 N N . SER A 1 71 ? -9.188 -0.418 11.830 1.00 84.19 71 SER A N 1
ATOM 533 C CA . SER A 1 71 ? -9.624 -0.018 10.484 1.00 84.19 71 SER A CA 1
ATOM 534 C C . SER A 1 71 ? -10.288 -1.140 9.686 1.00 84.19 71 SER A C 1
ATOM 536 O O . SER A 1 71 ? -11.042 -0.846 8.765 1.00 84.19 71 SER A O 1
ATOM 538 N N . MET A 1 72 ? -10.031 -2.399 10.045 1.00 85.38 72 MET A N 1
ATOM 539 C CA . MET A 1 72 ? -10.590 -3.591 9.404 1.0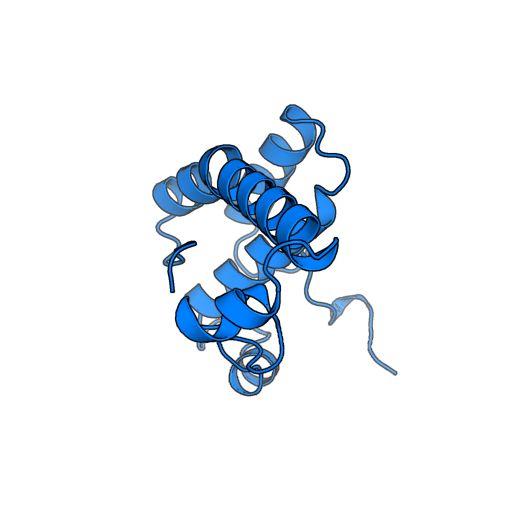0 85.38 72 MET A CA 1
ATOM 540 C C . MET A 1 72 ? -11.819 -4.140 10.139 1.00 85.38 72 MET A C 1
ATOM 542 O O . MET A 1 72 ? -12.397 -5.132 9.705 1.00 85.38 72 MET A O 1
ATOM 546 N N . TRP A 1 73 ? -12.220 -3.520 11.253 1.00 87.31 73 TRP A N 1
ATOM 547 C CA . TRP A 1 73 ? -13.400 -3.924 12.012 1.00 87.31 73 TRP A CA 1
ATOM 548 C C . TRP A 1 73 ? -14.693 -3.590 11.263 1.00 87.31 73 TRP A C 1
ATOM 550 O O . TRP A 1 73 ? -14.826 -2.542 10.614 1.00 87.31 73 TRP A O 1
ATOM 560 N N . SER A 1 74 ? -15.687 -4.461 11.420 1.00 87.19 74 SER A N 1
ATOM 561 C CA . SER A 1 74 ? -17.052 -4.217 10.957 1.00 87.19 74 SER A CA 1
ATOM 562 C C . SER A 1 74 ? -17.649 -2.955 11.594 1.00 87.19 74 SER A C 1
ATOM 564 O O . SER A 1 74 ? -17.171 -2.457 12.617 1.00 87.19 74 SER A O 1
ATOM 566 N N . ASP A 1 75 ? -18.716 -2.421 10.997 1.00 87.88 75 ASP A N 1
ATOM 567 C CA . ASP A 1 75 ? -19.431 -1.272 11.572 1.00 87.88 75 ASP A CA 1
ATOM 568 C C . ASP A 1 75 ? -19.980 -1.582 12.977 1.00 87.88 75 ASP A C 1
ATOM 570 O O . ASP A 1 75 ? -19.993 -0.706 13.841 1.00 87.88 75 ASP A O 1
ATOM 574 N N . GLU A 1 76 ? -20.379 -2.835 13.229 1.00 91.44 76 GLU A N 1
ATOM 575 C CA . GLU A 1 76 ? -20.841 -3.292 14.544 1.00 91.44 76 GLU A CA 1
ATOM 576 C C . GLU A 1 76 ? -19.711 -3.248 15.584 1.00 91.44 76 GLU A C 1
ATOM 578 O O . GLU A 1 76 ? -19.875 -2.658 16.651 1.00 91.44 76 GLU A O 1
ATOM 583 N N . GLU A 1 77 ? -18.539 -3.794 15.253 1.00 90.81 77 GLU A N 1
ATOM 584 C CA . GLU A 1 77 ? -17.360 -3.781 16.129 1.00 90.81 77 GLU A CA 1
ATOM 585 C C . GLU A 1 77 ? -16.840 -2.359 16.376 1.00 90.81 77 GLU A C 1
ATOM 587 O O . GLU A 1 77 ? -16.465 -2.010 17.499 1.00 90.81 77 GLU A O 1
ATOM 592 N N . ARG A 1 78 ? -16.865 -1.489 15.358 1.00 88.69 78 ARG A N 1
ATOM 593 C CA . ARG A 1 78 ? -16.512 -0.069 15.526 1.00 88.69 78 ARG A CA 1
ATOM 594 C C . ARG A 1 78 ? -17.489 0.675 16.441 1.00 88.69 78 ARG A C 1
ATOM 596 O O . ARG A 1 78 ? -17.099 1.671 17.048 1.00 88.69 78 ARG A O 1
ATOM 603 N N . GLY A 1 79 ? -18.700 0.150 16.645 1.00 90.69 79 GLY A N 1
ATOM 604 C CA . GLY A 1 79 ? -19.651 0.633 17.646 1.00 90.69 79 GLY A CA 1
ATOM 605 C C . GLY A 1 79 ? -19.111 0.622 19.084 1.00 90.69 79 GLY A C 1
ATOM 606 O O . GLY A 1 79 ? -19.506 1.467 19.887 1.00 90.69 79 GLY A O 1
ATOM 607 N N . TYR A 1 80 ? -18.155 -0.256 19.415 1.00 92.44 80 TYR A N 1
ATOM 608 C CA . TYR A 1 80 ? -17.509 -0.273 20.737 1.00 92.44 80 TYR A CA 1
ATOM 609 C C . TYR A 1 80 ? -16.610 0.940 21.004 1.00 92.44 80 TYR A C 1
ATOM 611 O O . TYR A 1 80 ? -16.217 1.173 22.147 1.00 92.44 80 TYR A O 1
ATOM 619 N N . LEU A 1 81 ? -16.271 1.706 19.966 1.00 92.94 81 LEU A N 1
ATOM 620 C CA . LEU A 1 81 ? -15.347 2.835 20.044 1.00 92.94 81 LEU A CA 1
ATOM 621 C C . LEU A 1 81 ? -16.058 4.185 20.075 1.00 92.94 81 LEU A C 1
ATOM 623 O O . LEU A 1 81 ? -15.385 5.212 20.139 1.00 92.94 81 LEU A O 1
ATOM 627 N N . VAL A 1 82 ? -17.390 4.198 20.052 1.00 92.94 82 VAL A N 1
ATOM 628 C CA . VAL A 1 82 ? -18.175 5.433 20.040 1.00 92.94 82 VAL A CA 1
ATOM 629 C C . VAL A 1 82 ? -17.805 6.320 21.233 1.00 92.94 82 VAL A C 1
ATOM 631 O O . VAL A 1 82 ? -17.802 5.874 22.382 1.00 92.94 82 VAL A O 1
ATOM 634 N N . ASN A 1 83 ? -17.525 7.594 20.954 1.00 93.19 83 ASN A N 1
ATOM 635 C CA . ASN A 1 83 ? -17.050 8.611 21.900 1.00 93.19 83 ASN A CA 1
ATOM 636 C C . ASN A 1 83 ? -15.648 8.360 22.483 1.00 93.19 83 ASN A C 1
ATOM 638 O O . ASN A 1 83 ? -15.299 8.939 23.515 1.00 93.19 83 ASN A O 1
ATOM 642 N N . THR A 1 84 ? -14.834 7.521 21.847 1.00 94.81 84 THR A N 1
ATOM 643 C CA . THR A 1 84 ? -13.419 7.364 22.208 1.00 94.81 84 THR A CA 1
ATOM 644 C C . THR A 1 84 ? -12.529 8.206 21.296 1.00 94.81 84 THR A C 1
ATOM 646 O O . THR A 1 84 ? -12.884 8.529 20.164 1.00 94.81 84 THR A O 1
ATOM 649 N N . GLU A 1 85 ? -11.319 8.526 21.756 1.00 93.06 85 GLU A N 1
ATOM 650 C CA . GLU A 1 85 ? -10.307 9.176 20.910 1.00 93.06 85 GLU A CA 1
ATOM 651 C C . GLU A 1 85 ? -9.896 8.295 19.718 1.00 93.06 85 GLU A C 1
ATOM 653 O O . GLU A 1 85 ? -9.517 8.811 18.668 1.00 93.06 85 GLU A O 1
ATOM 658 N N . VAL A 1 86 ? -10.030 6.970 19.857 1.00 90.62 86 VAL A N 1
ATOM 659 C CA . VAL A 1 86 ? -9.725 5.998 18.800 1.00 90.62 86 VAL A CA 1
ATOM 660 C C . VAL A 1 86 ? -10.688 6.145 17.622 1.00 90.62 86 VAL A C 1
ATOM 662 O O . VAL A 1 86 ? -10.243 6.084 16.483 1.00 90.62 86 VAL A O 1
ATOM 665 N N . GLU A 1 87 ? -11.980 6.389 17.863 1.00 91.44 87 GLU A N 1
ATOM 666 C CA . GLU A 1 87 ? -12.959 6.639 16.791 1.00 91.44 87 GLU A CA 1
ATOM 667 C C . GLU A 1 87 ? -12.567 7.861 15.953 1.00 91.44 87 GLU A C 1
ATOM 669 O O . GLU A 1 87 ? -12.537 7.800 14.721 1.00 91.44 87 GLU A O 1
ATOM 674 N N . VAL A 1 88 ? -12.249 8.970 16.627 1.00 90.25 88 VAL A N 1
ATOM 675 C CA . VAL A 1 88 ? -11.873 10.227 15.971 1.00 90.25 88 VAL A CA 1
ATOM 676 C C . VAL A 1 88 ? -10.576 10.053 15.187 1.00 90.25 88 VAL A C 1
ATOM 678 O O . VAL A 1 88 ? -10.535 10.408 14.009 1.00 90.25 88 VAL A O 1
ATOM 681 N N . GLY A 1 89 ? -9.553 9.466 15.817 1.00 91.69 89 GLY A N 1
ATOM 682 C CA . GLY A 1 89 ? -8.260 9.206 15.187 1.00 91.69 89 GLY A CA 1
ATOM 683 C C . GLY A 1 89 ? -8.391 8.311 13.959 1.00 91.69 89 GLY A C 1
ATOM 684 O O . GLY A 1 89 ? -7.944 8.686 12.881 1.00 91.69 89 GLY A O 1
ATOM 685 N N . LEU A 1 90 ? -9.101 7.186 14.084 1.00 90.31 90 LEU A N 1
ATOM 686 C CA . LEU A 1 90 ? -9.319 6.256 12.980 1.00 90.31 90 LEU A CA 1
ATOM 687 C C . LEU A 1 90 ? -10.034 6.915 11.798 1.00 90.31 90 LEU A C 1
ATOM 689 O O . LEU A 1 90 ? -9.644 6.723 10.648 1.00 90.31 90 LEU A O 1
ATOM 693 N N . ARG A 1 91 ? -11.097 7.680 12.066 1.00 88.88 91 ARG A N 1
ATOM 694 C CA . ARG A 1 91 ? -11.852 8.374 11.019 1.00 88.88 91 ARG A CA 1
ATOM 695 C C . ARG A 1 91 ? -10.963 9.358 10.264 1.00 88.88 91 ARG A C 1
ATOM 697 O O . ARG A 1 91 ? -11.037 9.428 9.038 1.00 88.88 91 ARG A O 1
ATOM 704 N N . ASP A 1 92 ? -10.167 10.135 10.990 1.00 90.88 92 ASP A N 1
ATOM 705 C CA . ASP A 1 92 ? -9.312 11.150 10.387 1.00 90.88 92 ASP A CA 1
ATOM 706 C C . ASP A 1 92 ? -8.150 10.499 9.609 1.00 90.88 92 ASP A C 1
ATOM 708 O O . ASP A 1 92 ? -7.893 10.903 8.476 1.00 90.88 92 ASP A O 1
ATOM 712 N N . GLU A 1 93 ? -7.539 9.430 10.132 1.00 90.12 93 GLU A N 1
ATOM 713 C CA . GLU A 1 93 ? -6.512 8.642 9.431 1.00 90.12 93 GLU A CA 1
ATOM 714 C C . GLU A 1 93 ? -7.044 7.992 8.147 1.00 90.12 93 GLU A C 1
ATOM 716 O O . GLU A 1 93 ? -6.425 8.123 7.092 1.00 90.12 93 GLU A O 1
ATOM 721 N N . LEU A 1 94 ? -8.214 7.341 8.195 1.00 89.56 94 LEU A N 1
ATOM 722 C CA . LEU A 1 94 ? -8.835 6.736 7.011 1.00 89.56 94 LEU A CA 1
ATOM 723 C C . LEU A 1 94 ? -9.195 7.783 5.956 1.00 89.56 94 LEU A C 1
ATOM 725 O O . LEU A 1 94 ? -9.037 7.530 4.762 1.00 89.56 94 LEU A O 1
ATOM 729 N N . ARG A 1 95 ? -9.662 8.963 6.382 1.00 90.75 95 ARG A N 1
ATOM 730 C CA . ARG A 1 95 ? -9.968 10.066 5.466 1.00 90.75 95 ARG A CA 1
ATOM 731 C C . ARG A 1 95 ? -8.711 10.566 4.760 1.00 90.75 95 ARG A C 1
ATOM 733 O O . ARG A 1 95 ? -8.758 10.772 3.548 1.00 90.75 95 ARG A O 1
ATOM 740 N N . GLU A 1 96 ? -7.609 10.760 5.483 1.00 90.38 96 GLU A N 1
ATOM 741 C CA . GLU A 1 96 ? -6.356 11.185 4.853 1.00 90.38 96 GLU A CA 1
ATOM 742 C C . GLU A 1 96 ? -5.784 10.083 3.954 1.00 90.38 96 GLU A C 1
ATOM 744 O O . GLU A 1 96 ? -5.444 10.373 2.812 1.00 90.38 96 GLU A O 1
ATOM 749 N N . ALA A 1 97 ? -5.788 8.816 4.384 1.00 91.19 97 ALA A N 1
ATOM 750 C CA . ALA A 1 97 ? -5.352 7.696 3.546 1.00 91.19 97 ALA A CA 1
ATOM 751 C C . ALA A 1 97 ? -6.169 7.593 2.246 1.00 91.19 97 ALA A C 1
ATOM 753 O O . ALA A 1 97 ? -5.607 7.400 1.166 1.00 91.19 97 ALA A O 1
ATOM 754 N N . ARG A 1 98 ? -7.494 7.782 2.325 1.00 92.75 98 ARG A N 1
ATOM 755 C CA . ARG A 1 98 ? -8.373 7.806 1.148 1.00 92.75 98 ARG A CA 1
ATOM 756 C C . ARG A 1 98 ? -8.040 8.968 0.218 1.00 92.75 98 ARG A C 1
ATOM 758 O O . ARG A 1 98 ? -7.950 8.783 -0.991 1.00 92.75 98 ARG A O 1
ATOM 765 N N . ARG A 1 99 ? -7.821 10.160 0.771 1.00 92.38 99 ARG A N 1
ATOM 766 C CA . ARG A 1 99 ? -7.423 11.339 -0.005 1.00 92.38 99 ARG A CA 1
ATOM 767 C C . ARG A 1 99 ? -6.080 11.128 -0.708 1.00 92.38 99 ARG A C 1
ATOM 769 O O . ARG A 1 99 ? -5.948 11.495 -1.873 1.00 92.38 99 ARG A O 1
ATOM 776 N N . GLU A 1 100 ? -5.093 10.558 -0.019 1.00 92.50 100 GLU A N 1
ATOM 777 C CA . GLU A 1 100 ? -3.793 10.224 -0.612 1.00 92.50 100 GLU A CA 1
ATOM 778 C C . GLU A 1 100 ? -3.957 9.235 -1.767 1.00 92.50 100 GLU A C 1
ATOM 780 O O . GLU A 1 100 ? -3.383 9.438 -2.836 1.00 92.50 100 GLU A O 1
ATOM 785 N N . TRP A 1 101 ? -4.795 8.212 -1.591 1.00 94.69 101 TRP A N 1
ATOM 786 C CA . TRP A 1 101 ? -5.120 7.277 -2.660 1.00 94.69 101 TRP A CA 1
ATOM 787 C C . TRP A 1 101 ? -5.732 7.978 -3.875 1.00 94.69 101 TRP A C 1
ATOM 789 O O . TRP A 1 101 ? -5.199 7.863 -4.978 1.00 94.69 101 TRP A O 1
ATOM 799 N N . ASP A 1 102 ? -6.812 8.733 -3.669 1.00 93.44 102 ASP A N 1
ATOM 800 C CA . ASP A 1 102 ? -7.581 9.357 -4.747 1.00 93.44 102 ASP A CA 1
ATOM 801 C C . ASP A 1 102 ? -6.746 10.396 -5.525 1.00 93.44 102 ASP A C 1
ATOM 803 O O . ASP A 1 102 ? -6.849 10.491 -6.745 1.00 93.44 102 ASP A O 1
ATOM 807 N N . CYS A 1 103 ? -5.894 11.173 -4.844 1.00 91.56 103 CYS A N 1
ATOM 808 C CA . CYS A 1 103 ? -5.120 12.252 -5.474 1.00 91.56 103 CYS A CA 1
ATOM 809 C C . CYS A 1 103 ? -3.766 11.821 -6.059 1.00 91.56 103 CYS A C 1
ATOM 811 O O . CYS A 1 103 ? -3.191 12.561 -6.862 1.00 91.56 103 CYS A O 1
ATOM 813 N N . ILE A 1 104 ? -3.210 10.688 -5.620 1.00 93.88 104 ILE A N 1
ATOM 814 C CA . ILE A 1 104 ? -1.852 10.265 -5.993 1.00 93.88 104 ILE A CA 1
ATOM 815 C C . ILE A 1 104 ? -1.877 8.892 -6.643 1.00 93.88 104 ILE A C 1
ATOM 817 O O . ILE A 1 104 ? -1.449 8.737 -7.786 1.00 93.88 104 ILE A O 1
ATOM 821 N N . VAL A 1 105 ? -2.348 7.892 -5.904 1.00 95.62 105 VAL A N 1
ATOM 822 C CA . VAL A 1 105 ? -2.141 6.488 -6.260 1.00 95.62 105 VAL A CA 1
ATOM 823 C C . VAL A 1 105 ? -3.065 6.069 -7.396 1.00 95.62 105 VAL A C 1
ATOM 825 O O . VAL A 1 105 ? -2.610 5.472 -8.371 1.00 95.62 105 VAL A O 1
ATOM 828 N N . GLU A 1 106 ? -4.350 6.415 -7.304 1.00 96.06 106 GLU A N 1
ATOM 829 C CA . GLU A 1 106 ? -5.376 5.920 -8.219 1.00 96.06 106 GLU A CA 1
ATOM 830 C C . GLU A 1 106 ? -5.112 6.342 -9.672 1.00 96.06 106 GLU A C 1
ATOM 832 O O . GLU A 1 106 ? -5.184 5.518 -10.587 1.00 96.06 106 GLU A O 1
ATOM 837 N N . GLU A 1 107 ? -4.758 7.611 -9.894 1.00 94.44 107 GLU A N 1
ATOM 838 C CA . GLU A 1 107 ? -4.444 8.136 -11.22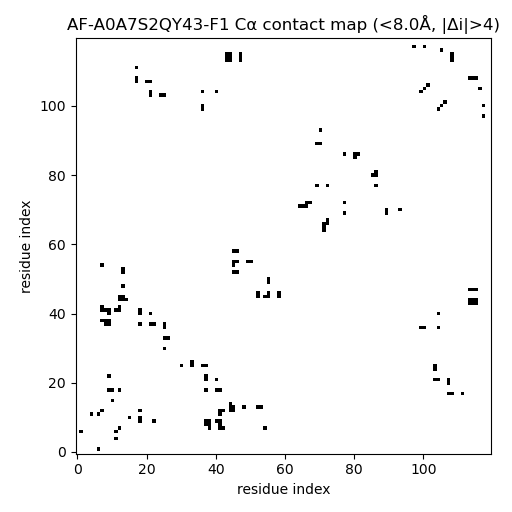7 1.00 94.44 107 GLU A CA 1
ATOM 839 C C . GLU A 1 107 ? -3.234 7.428 -11.847 1.00 94.44 107 GLU A C 1
ATOM 841 O O . GLU A 1 107 ? -3.278 7.011 -13.008 1.00 94.44 107 GLU A O 1
ATOM 846 N N . VAL A 1 108 ? -2.157 7.267 -11.070 1.00 97.00 108 VAL A N 1
ATOM 847 C CA . VAL A 1 108 ? -0.920 6.637 -11.544 1.00 97.00 108 VAL A CA 1
ATOM 848 C C . VAL A 1 108 ? -1.156 5.161 -11.843 1.00 97.00 108 VAL A C 1
ATOM 850 O O . VAL A 1 108 ? -0.731 4.673 -12.890 1.00 97.00 108 VAL A O 1
ATOM 853 N N . PHE A 1 109 ? -1.866 4.453 -10.966 1.00 97.62 109 PHE A N 1
ATOM 854 C CA . PHE A 1 109 ? -2.144 3.031 -11.143 1.00 97.62 109 PHE A CA 1
ATOM 855 C C . PHE A 1 109 ? -3.041 2.776 -12.351 1.00 97.62 109 PHE A C 1
ATOM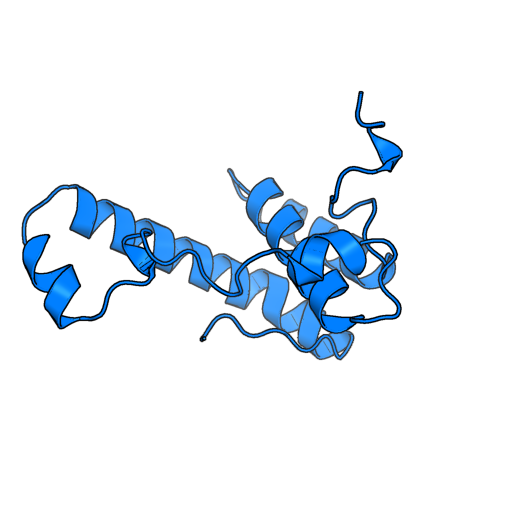 857 O O . PHE A 1 109 ? -2.748 1.876 -13.137 1.00 97.62 109 PHE A O 1
ATOM 864 N N . LYS A 1 110 ? -4.069 3.609 -12.569 1.00 96.25 110 LYS A N 1
ATOM 865 C CA . LYS A 1 110 ? -4.904 3.551 -13.780 1.00 96.25 110 LYS A CA 1
ATOM 866 C C . LYS A 1 110 ? -4.082 3.779 -15.050 1.00 96.25 110 LYS A C 1
ATOM 868 O O . LYS A 1 110 ? -4.273 3.055 -16.023 1.00 96.25 110 LYS A O 1
ATOM 873 N N . ALA A 1 111 ? -3.161 4.744 -15.044 1.00 96.81 111 ALA A N 1
ATOM 874 C CA . ALA A 1 111 ? -2.320 5.049 -16.203 1.00 96.81 111 ALA A CA 1
ATOM 875 C C . ALA A 1 111 ? -1.341 3.917 -16.572 1.00 96.81 111 ALA A C 1
ATOM 877 O O . ALA A 1 111 ? -0.991 3.781 -17.742 1.00 96.81 111 ALA A O 1
ATOM 878 N N . HIS A 1 112 ? -0.934 3.097 -15.597 1.00 97.06 112 HIS A N 1
ATOM 879 C CA . HIS A 1 112 ? 0.041 2.010 -15.773 1.00 97.06 112 HIS A CA 1
ATOM 880 C C . HIS A 1 112 ? -0.576 0.603 -15.670 1.00 97.06 112 HIS A C 1
ATOM 882 O O . HIS A 1 112 ? 0.148 -0.383 -15.572 1.00 97.06 112 HIS A O 1
ATOM 888 N N . ASP A 1 113 ? -1.909 0.503 -15.681 1.00 96.62 113 ASP A N 1
ATOM 889 C CA . ASP A 1 113 ? -2.677 -0.747 -15.567 1.00 96.62 113 ASP A CA 1
ATOM 890 C C . ASP A 1 113 ? -2.382 -1.593 -14.305 1.00 96.62 113 ASP A C 1
ATOM 892 O O . ASP A 1 113 ? -2.586 -2.811 -14.279 1.00 96.62 113 ASP A O 1
ATOM 896 N N . VAL A 1 114 ? -1.958 -0.948 -13.213 1.00 97.00 114 VAL A N 1
ATOM 897 C CA . VAL A 1 114 ? -1.714 -1.616 -11.927 1.00 97.00 114 VAL A CA 1
ATOM 898 C C . VAL A 1 114 ? -3.050 -1.982 -11.280 1.00 97.00 114 VAL A C 1
ATOM 900 O O . VAL A 1 114 ? -3.900 -1.132 -11.018 1.00 97.00 114 VAL A O 1
ATOM 903 N N . LYS A 1 115 ? -3.242 -3.272 -10.988 1.00 94.12 115 LYS A N 1
ATOM 904 C CA . LYS A 1 115 ? -4.463 -3.799 -10.354 1.00 94.12 115 LYS A CA 1
ATOM 905 C C . LYS A 1 115 ? -4.350 -3.723 -8.829 1.00 94.12 115 LYS A C 1
ATOM 907 O O . LYS A 1 115 ? -3.890 -4.671 -8.201 1.00 94.12 115 LYS A O 1
ATOM 912 N N . CYS A 1 116 ? -4.762 -2.598 -8.251 1.00 92.62 116 CYS A N 1
ATOM 913 C CA . CYS A 1 116 ? -4.925 -2.414 -6.805 1.00 92.62 116 CYS A CA 1
ATOM 914 C C . CYS A 1 116 ? -6.096 -1.444 -6.556 1.00 92.62 116 CYS A C 1
ATOM 916 O O . CYS A 1 116 ? -6.292 -0.518 -7.344 1.00 92.62 116 CYS A O 1
ATOM 918 N N . SER A 1 117 ? -6.866 -1.647 -5.486 1.00 89.19 117 SER A N 1
ATOM 919 C CA . SER A 1 117 ? -7.951 -0.758 -5.046 1.00 89.19 117 SER A CA 1
ATOM 920 C C . SER A 1 117 ? -7.762 -0.370 -3.584 1.00 89.19 117 SER A C 1
ATOM 922 O O . SER A 1 117 ? -7.138 -1.105 -2.821 1.00 89.19 117 SER A O 1
ATOM 924 N N . PHE A 1 118 ? -8.305 0.787 -3.202 1.00 85.75 118 PHE A N 1
ATOM 925 C CA . PHE A 1 118 ? -8.370 1.199 -1.799 1.00 85.75 118 PHE A CA 1
ATOM 926 C C . PHE A 1 118 ? -9.412 0.396 -1.021 1.00 85.75 118 PHE A C 1
ATOM 928 O O . PHE A 1 118 ? -9.201 0.038 0.133 1.00 85.75 118 PHE A O 1
ATOM 935 N N . ASP A 1 119 ? -10.540 0.130 -1.676 1.00 78.75 119 ASP A N 1
ATOM 936 C CA . ASP A 1 119 ? -11.630 -0.647 -1.110 1.00 78.75 119 ASP A CA 1
ATOM 937 C C . ASP A 1 119 ? -11.268 -2.142 -1.212 1.00 78.75 119 ASP A C 1
ATOM 939 O O . ASP A 1 119 ? -10.835 -2.600 -2.280 1.00 78.75 119 ASP A O 1
ATOM 943 N N . LEU A 1 120 ? -11.385 -2.857 -0.085 1.00 56.66 120 LEU A N 1
ATOM 944 C CA . LEU A 1 120 ? -11.216 -4.314 0.028 1.00 56.66 120 LEU A CA 1
ATOM 945 C C . LEU A 1 120 ? -12.409 -5.067 -0.571 1.00 56.66 120 LEU A C 1
ATOM 947 O O . LEU A 1 120 ? -13.559 -4.630 -0.339 1.00 56.66 120 LEU A O 1
#

pLDDT: mean 91.99, std 5.82, range [56.66, 97.62]

Sequence (120 aa):
RIPVSMCLTLSTCGMPDVAEAIHAKVVEQKLLAGWLCEAASALCVERHLGRASKYFAYIRVLPDCEPNVVSMWSDEERGYLVNTEVEVGLRDELREARREWDCIVEEVFKAHDVKCSFDL

Mean predicted aligned error: 3.78 Å

Foldseek 3Di:
DDDPLNDQFLCNAPCVVLSVQLVVQLVVVVDPPSRVVRRVLSLLRQVQCAPVHPCNVVNVPDDPDDCPDPLNDDPVVCVVCPPHPCNVVSVVVLVVVVVSCVRRVVVSCVVVVRDDDPPD

InterPro domains:
  IPR046341 SET domain superfamily [SSF82199] (1-112)

Radius of gyration: 15.8 Å; Cα contacts (8 Å, |Δi|>4): 96; chains: 1; bounding box: 42×33×38 Å

Solvent-accessible surface area (backbone atoms only — not comparable to full-atom values): 7294 Å² total; per-residue (Å²): 138,85,58,77,91,73,50,90,33,34,94,64,36,91,51,61,69,60,33,52,53,47,51,52,46,40,62,72,69,63,49,94,62,35,69,55,58,39,40,53,50,24,50,42,52,37,59,52,48,36,86,76,25,93,54,32,79,61,56,73,72,51,70,96,65,64,90,89,40,76,91,70,48,52,76,72,62,53,56,79,33,70,96,38,72,65,46,56,50,50,53,53,51,52,50,50,54,48,51,50,36,65,77,41,49,50,59,54,29,63,77,70,71,50,70,70,71,93,74,131